Protein AF-A0A926WA46-F1 (afdb_monomer_lite)

Radius of gyration: 26.65 Å; chains: 1; bounding box: 47×45×76 Å

Secondary structure (DSSP, 8-state):
--PPPTTTTHHHHHHHTTSS---GGGS-TTSGGGGG--------------SSTT--TTSTTHHHHHHHHHHH------TTS---TTSPPPHHHHHHHHHHHHHHHHHHHHHHHHHHHHHHHHHHHHHHHHHHHHHHHHHHHT-

Foldseek 3Di:
DDDDDPPVVVVPVVVVCPPDPDPPVPDDPVVVPPVPPDDDPPPPPVPVPQQAPPDDPPDPCRVVVVCCCPVQVLADD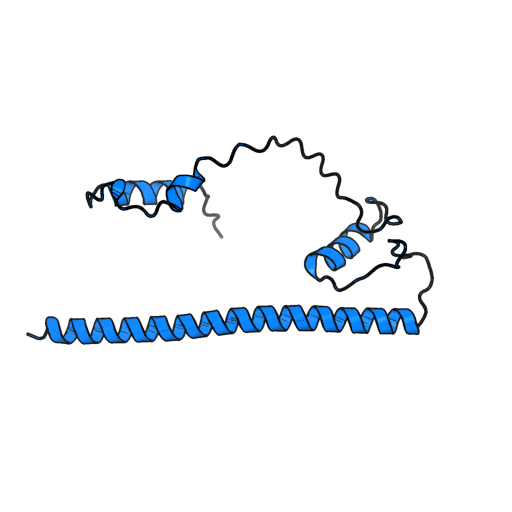DPNRHNPPVDDDDPVRVVVSNVSNVVSNVVVVVVVVVVVVVVVVVVVVVVVVVVVVVVVVCVVVVD

Sequence (143 aa):
MTRFNRHTVFSQVVTVLGIAGLSLAAMPQSWVRASELSEVQLSQTNLETPVFSDLSPDAWAYQAIQSLVQNYGCLAGYPDGTFRGDQPVTRYEFAAGMNACLDAVSGFVQERQAANQAEVDLLIESMQQFQTELNELDSRVGR

Structure (mmCIF, N/CA/C/O backbone):
data_AF-A0A926WA46-F1
#
_entry.id   AF-A0A926WA46-F1
#
loop_
_atom_site.group_PDB
_atom_site.id
_atom_site.type_symbol
_atom_site.label_atom_id
_atom_site.label_alt_id
_atom_site.label_comp_id
_atom_site.label_asym_id
_atom_site.label_entity_id
_atom_site.label_seq_id
_atom_site.pdbx_PDB_ins_code
_atom_site.Cartn_x
_atom_site.Cartn_y
_atom_site.Cartn_z
_atom_site.occupancy
_atom_site.B_iso_or_equiv
_atom_site.auth_seq_id
_atom_site.auth_comp_id
_atom_site.auth_asym_id
_atom_site.auth_atom_id
_atom_site.pdbx_PDB_model_num
ATOM 1 N N . MET A 1 1 ? -15.083 31.039 10.294 1.00 41.62 1 MET A N 1
ATOM 2 C CA . MET A 1 1 ? -13.798 30.646 9.679 1.00 41.62 1 MET A CA 1
ATOM 3 C C . MET A 1 1 ? -12.721 31.561 10.244 1.00 41.62 1 MET A C 1
ATOM 5 O O . MET A 1 1 ? -12.566 32.675 9.768 1.00 41.62 1 MET A O 1
ATOM 9 N N . THR A 1 2 ? -12.055 31.145 11.320 1.00 40.03 2 THR A N 1
ATOM 10 C CA . THR A 1 2 ? -10.972 31.906 11.962 1.00 40.03 2 THR A CA 1
ATOM 11 C C . THR A 1 2 ? -9.919 30.920 12.466 1.00 40.03 2 THR A C 1
ATOM 13 O O . THR A 1 2 ? -10.201 30.060 13.295 1.00 40.03 2 THR A O 1
ATOM 16 N N . ARG A 1 3 ? -8.712 31.015 11.891 1.00 45.56 3 ARG A N 1
ATOM 17 C CA . ARG A 1 3 ? -7.495 30.296 12.292 1.00 45.56 3 ARG A CA 1
ATOM 18 C C . ARG A 1 3 ? -7.145 30.659 13.739 1.00 45.56 3 ARG A C 1
ATOM 20 O O . ARG A 1 3 ? -6.933 31.836 14.015 1.00 45.56 3 ARG A O 1
ATOM 27 N N . PHE A 1 4 ? -7.012 29.670 14.621 1.00 46.97 4 PHE A N 1
ATOM 28 C CA . PHE A 1 4 ? -6.385 29.858 15.931 1.00 46.97 4 PHE A CA 1
ATOM 29 C C . PHE A 1 4 ? -4.905 29.468 15.854 1.00 46.97 4 PHE A C 1
ATOM 31 O O . PHE A 1 4 ? -4.545 28.390 15.390 1.00 46.97 4 PHE A O 1
ATOM 38 N N . ASN A 1 5 ? -4.048 30.412 16.231 1.00 43.38 5 ASN A N 1
ATOM 39 C CA . ASN A 1 5 ? -2.602 30.388 16.045 1.00 43.38 5 ASN A CA 1
ATOM 40 C C . ASN A 1 5 ? -1.912 29.622 17.199 1.00 43.38 5 ASN A C 1
ATOM 42 O O . ASN A 1 5 ? -2.293 29.784 18.356 1.00 43.38 5 ASN A O 1
ATOM 46 N N . ARG A 1 6 ? -0.883 28.808 16.906 1.00 49.62 6 ARG A N 1
ATOM 47 C CA . ARG A 1 6 ? -0.217 27.863 17.845 1.00 49.62 6 ARG A CA 1
ATOM 48 C C . ARG A 1 6 ? 0.470 28.509 19.059 1.00 49.62 6 ARG A C 1
ATOM 50 O O . ARG A 1 6 ? 0.819 27.805 20.001 1.00 49.62 6 ARG A O 1
ATOM 57 N N . HIS A 1 7 ? 0.642 29.827 19.071 1.00 45.62 7 HIS A N 1
ATOM 58 C CA . HIS A 1 7 ? 1.323 30.539 20.156 1.00 45.62 7 HIS A CA 1
ATOM 59 C C . HIS A 1 7 ? 0.442 30.783 21.389 1.00 45.62 7 HIS A C 1
ATOM 61 O O . HIS A 1 7 ? 0.967 30.986 22.480 1.00 45.62 7 HIS A O 1
ATOM 67 N N . THR A 1 8 ? -0.886 30.727 21.260 1.00 47.00 8 THR A N 1
ATOM 68 C CA . THR A 1 8 ? -1.789 31.099 22.362 1.00 47.00 8 THR A CA 1
ATOM 69 C C . THR A 1 8 ? -1.990 29.980 23.390 1.00 47.00 8 THR A C 1
ATOM 71 O O . THR A 1 8 ? -2.361 30.256 24.527 1.00 47.00 8 THR A O 1
ATOM 74 N N . VAL A 1 9 ? -1.697 28.725 23.030 1.00 50.47 9 VAL A N 1
ATOM 75 C CA . VAL A 1 9 ? -1.876 27.560 23.921 1.00 50.47 9 VAL A CA 1
ATOM 76 C C . VAL A 1 9 ? -0.721 27.432 24.928 1.00 50.47 9 VAL A C 1
ATOM 78 O O . VAL A 1 9 ? -0.936 27.033 26.068 1.00 50.47 9 VAL A O 1
ATOM 81 N N . PHE A 1 10 ? 0.491 27.866 24.562 1.00 49.06 10 PHE A N 1
ATOM 82 C CA . PHE A 1 10 ? 1.666 27.818 25.444 1.00 49.06 10 PHE A CA 1
ATOM 83 C C . PHE A 1 10 ? 1.608 28.815 26.613 1.00 49.06 10 PHE A C 1
ATOM 85 O O . PHE A 1 10 ? 2.240 28.585 27.641 1.00 49.06 10 PHE A O 1
ATOM 92 N N . SER A 1 11 ? 0.826 29.895 26.501 1.00 41.12 11 SER A N 1
ATOM 93 C CA . SER A 1 11 ? 0.733 30.894 27.572 1.00 41.12 11 SER A CA 1
ATOM 94 C C . SER A 1 11 ? -0.181 30.476 28.725 1.00 41.12 11 SER A C 1
ATOM 96 O O . SER A 1 11 ? 0.012 30.979 29.826 1.00 41.12 11 SER A O 1
ATOM 98 N N . GLN A 1 12 ? -1.159 29.586 28.515 1.00 43.91 12 GLN A N 1
ATOM 99 C CA . GLN A 1 12 ? -2.112 29.226 29.577 1.00 43.91 12 GLN A CA 1
ATOM 100 C C . GLN A 1 12 ? -1.641 28.074 30.471 1.00 43.91 12 GLN A C 1
ATOM 102 O O . GLN A 1 12 ? -2.070 27.983 31.618 1.00 43.91 12 GLN A O 1
ATOM 107 N N . VAL A 1 13 ? -0.710 27.237 30.006 1.00 45.06 13 VAL A N 1
ATOM 108 C CA . VAL A 1 13 ? -0.192 26.119 30.815 1.00 45.06 13 VAL A CA 1
ATOM 109 C C . VAL A 1 13 ? 0.761 26.608 31.914 1.00 45.06 13 VAL A C 1
ATOM 111 O O . VAL A 1 13 ? 0.780 26.052 33.008 1.00 45.06 13 VAL A O 1
ATOM 114 N N . VAL A 1 14 ? 1.494 27.703 31.684 1.00 47.94 14 VAL A N 1
ATOM 115 C CA . VAL A 1 14 ? 2.438 28.251 32.678 1.00 47.94 14 VAL A CA 1
ATOM 116 C C . VAL A 1 14 ? 1.732 29.053 33.780 1.00 47.94 14 VAL A C 1
ATOM 118 O O . VAL A 1 14 ? 2.227 29.113 34.901 1.00 47.94 14 VAL A O 1
ATOM 121 N N . THR A 1 15 ? 0.551 29.628 33.530 1.00 45.94 15 THR A N 1
ATOM 122 C CA . THR A 1 15 ? -0.140 30.444 34.550 1.00 45.94 15 THR A CA 1
ATOM 123 C C . THR A 1 15 ? -0.947 29.615 35.556 1.00 45.94 15 THR A C 1
ATOM 125 O O . THR A 1 15 ? -1.148 30.062 36.683 1.00 45.94 15 THR A O 1
ATOM 128 N N . VAL A 1 16 ? -1.365 28.390 35.211 1.00 43.72 16 VAL A N 1
ATOM 129 C CA . VAL A 1 16 ? -2.101 27.505 36.142 1.00 43.72 16 VAL A CA 1
ATOM 130 C C . VAL A 1 16 ? -1.180 26.893 37.215 1.00 43.72 16 VAL A C 1
ATOM 132 O O . VAL A 1 16 ? -1.631 26.554 38.306 1.00 43.72 16 VAL A O 1
ATOM 135 N N . LEU A 1 17 ? 0.133 26.852 36.972 1.00 45.91 17 LEU A N 1
ATOM 136 C CA . LEU A 1 17 ? 1.149 26.340 37.906 1.00 45.91 17 LEU A CA 1
ATOM 137 C C . LEU A 1 17 ? 1.605 27.349 38.981 1.00 45.91 17 LEU A C 1
ATOM 139 O O . LEU A 1 17 ? 2.537 27.068 39.727 1.00 45.91 17 LEU A O 1
ATOM 143 N N . GLY A 1 18 ? 0.958 28.515 39.088 1.00 41.44 18 GLY A N 1
ATOM 144 C CA . GLY A 1 18 ? 1.260 29.513 40.123 1.00 41.44 18 GLY A CA 1
ATOM 145 C C . GLY A 1 18 ? 0.465 29.378 41.430 1.00 41.44 18 GLY A C 1
ATOM 146 O O . GLY A 1 18 ? 0.842 30.008 42.413 1.00 41.44 18 GLY A O 1
ATOM 147 N N . ILE A 1 19 ? -0.628 28.600 41.472 1.00 49.19 19 ILE A N 1
ATOM 148 C CA . ILE A 1 19 ? -1.566 28.604 42.624 1.00 49.19 19 ILE A CA 1
ATOM 149 C C . ILE A 1 19 ? -1.529 27.305 43.446 1.00 49.19 19 ILE A C 1
ATOM 151 O O . ILE A 1 19 ? -1.907 27.304 44.614 1.00 49.19 19 ILE A O 1
ATOM 155 N N . ALA A 1 20 ? -0.992 26.211 42.912 1.00 46.47 20 ALA A N 1
ATOM 156 C CA . ALA A 1 20 ? -0.740 25.004 43.692 1.00 46.47 20 ALA A CA 1
ATOM 157 C C . A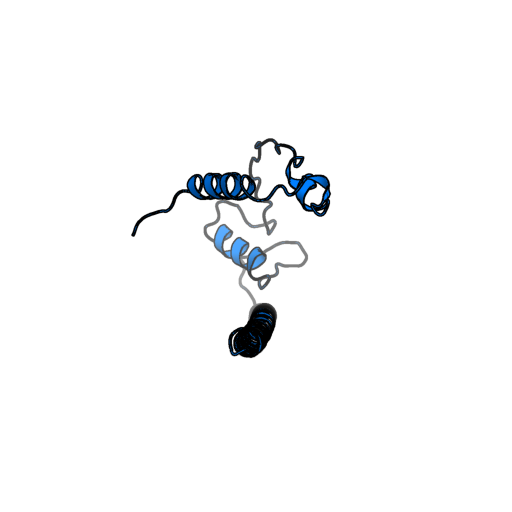LA A 1 20 ? 0.768 24.775 43.735 1.00 46.47 20 ALA A C 1
ATOM 159 O O . ALA A 1 20 ? 1.361 24.465 42.707 1.00 46.47 20 ALA A O 1
ATOM 160 N N . GLY A 1 21 ? 1.383 24.956 44.908 1.00 50.97 21 GLY A N 1
ATOM 161 C CA . GLY A 1 21 ? 2.807 24.727 45.179 1.00 50.97 21 GLY A CA 1
ATOM 162 C C . GLY A 1 21 ? 3.237 23.265 45.014 1.00 50.97 21 GLY A C 1
ATOM 163 O O . GLY A 1 21 ? 3.705 22.635 45.956 1.00 50.97 21 GLY A O 1
ATOM 164 N N . LEU A 1 22 ? 3.069 22.716 43.816 1.00 48.25 22 LEU A N 1
ATOM 165 C CA . LEU A 1 22 ? 3.582 21.427 43.395 1.00 48.25 22 LEU A CA 1
ATOM 166 C C . LEU A 1 22 ? 5.059 21.622 43.049 1.00 48.25 22 LEU A C 1
ATOM 168 O O . LEU A 1 22 ? 5.408 22.137 41.988 1.00 48.25 22 LEU A O 1
ATOM 172 N N . SER A 1 23 ? 5.942 21.245 43.975 1.00 53.28 23 SER A N 1
ATOM 173 C CA . SER A 1 23 ? 7.373 21.149 43.691 1.00 53.28 23 SER A CA 1
ATOM 174 C C . SER A 1 23 ? 7.615 20.259 42.468 1.00 53.28 23 SER A C 1
ATOM 176 O O . SER A 1 23 ? 7.068 19.159 42.378 1.00 53.28 23 SER A O 1
ATOM 178 N N . LEU A 1 24 ? 8.529 20.686 41.588 1.00 51.44 24 LEU A N 1
ATOM 179 C CA . LEU A 1 24 ? 9.030 19.927 40.428 1.00 51.44 24 LEU A CA 1
ATOM 180 C C . LEU A 1 24 ? 9.508 18.492 40.761 1.00 51.44 24 LEU A C 1
ATOM 182 O O . LEU A 1 24 ? 9.707 17.685 39.859 1.00 51.44 24 LEU A O 1
ATOM 186 N N . ALA A 1 25 ? 9.688 18.155 42.041 1.00 53.25 25 ALA A N 1
ATOM 187 C CA . ALA A 1 25 ? 10.150 16.851 42.508 1.00 53.25 25 ALA A CA 1
ATOM 188 C C . ALA A 1 25 ? 9.129 15.703 42.345 1.00 53.25 25 ALA A C 1
ATOM 190 O O . ALA A 1 25 ? 9.530 14.545 42.416 1.00 53.25 25 ALA A O 1
ATOM 191 N N . ALA A 1 26 ? 7.840 15.991 42.121 1.00 55.84 26 ALA A N 1
ATOM 192 C CA . ALA A 1 26 ? 6.797 14.964 41.967 1.00 55.84 26 ALA A CA 1
ATOM 193 C C . ALA A 1 26 ? 6.417 14.668 40.503 1.00 55.84 26 ALA A C 1
ATOM 195 O O . ALA A 1 26 ? 5.481 13.911 40.246 1.00 55.84 26 ALA A O 1
ATOM 196 N N . MET A 1 27 ? 7.115 15.259 39.529 1.00 60.00 27 MET A N 1
ATOM 197 C CA . MET A 1 27 ? 6.817 15.018 38.119 1.00 60.00 27 MET A CA 1
ATOM 198 C C . MET A 1 27 ? 7.414 13.677 37.658 1.00 60.00 27 MET A C 1
ATOM 200 O O . MET A 1 27 ? 8.591 13.403 37.923 1.00 60.00 27 MET A O 1
ATOM 204 N N . PRO A 1 28 ? 6.646 12.838 36.935 1.00 62.12 28 PRO A N 1
ATOM 205 C CA . PRO A 1 28 ? 7.180 11.624 36.339 1.00 62.12 28 PRO A CA 1
ATOM 206 C C . PRO A 1 28 ? 8.310 11.982 35.365 1.00 62.12 28 PRO A C 1
ATOM 208 O O . PRO A 1 28 ? 8.159 12.807 34.462 1.00 62.12 28 PRO A O 1
ATOM 211 N N . GLN A 1 29 ? 9.466 11.342 35.548 1.00 50.88 29 GLN A N 1
ATOM 212 C CA . GLN A 1 29 ? 10.721 11.643 34.845 1.00 50.88 29 GLN A CA 1
ATOM 213 C C . GLN A 1 29 ? 10.654 11.448 33.313 1.00 50.88 29 GLN A C 1
ATOM 215 O O . GLN A 1 29 ? 11.618 11.741 32.608 1.00 50.88 29 GLN A O 1
ATOM 220 N N . SER A 1 30 ? 9.546 10.945 32.764 1.00 56.59 30 SER A N 1
ATOM 221 C CA . SER A 1 30 ? 9.314 10.880 31.317 1.00 56.59 30 SER A CA 1
ATOM 222 C C . SER A 1 30 ? 9.055 12.256 30.685 1.00 56.59 30 SER A C 1
ATOM 224 O O . SER A 1 30 ? 9.303 12.415 29.497 1.00 56.59 30 SER A O 1
ATOM 226 N N . TRP A 1 31 ? 8.633 13.264 31.458 1.00 54.69 31 TRP A N 1
ATOM 227 C CA . TRP A 1 31 ? 8.239 14.584 30.934 1.00 54.69 31 TRP A CA 1
ATOM 228 C C . TRP A 1 31 ? 9.396 15.595 30.921 1.00 54.69 31 TRP A C 1
ATOM 230 O O . TRP A 1 31 ? 9.364 16.569 30.177 1.00 54.69 31 TRP A O 1
ATOM 240 N N . VAL A 1 32 ? 10.457 15.334 31.694 1.00 54.31 32 VAL A N 1
ATOM 241 C CA . VAL A 1 32 ? 11.687 16.151 31.729 1.00 54.31 32 VAL A CA 1
ATOM 242 C C . VAL A 1 32 ? 12.581 15.892 30.505 1.00 54.31 32 VAL A C 1
ATOM 244 O O . VAL A 1 32 ? 13.374 16.740 30.121 1.00 54.31 32 VAL A O 1
ATOM 247 N N . ARG A 1 33 ? 12.430 14.746 29.830 1.00 49.03 33 ARG A N 1
ATOM 248 C CA . ARG A 1 33 ? 13.300 14.331 28.710 1.00 49.03 33 ARG A CA 1
ATOM 249 C C . ARG A 1 33 ? 12.964 14.958 27.358 1.00 49.03 33 ARG A C 1
ATOM 251 O O . ARG A 1 33 ? 13.688 14.736 26.396 1.00 49.03 33 ARG A O 1
ATOM 258 N N . ALA A 1 34 ? 11.895 15.746 27.269 1.00 49.06 34 ALA A N 1
ATOM 259 C CA . ALA A 1 34 ? 11.490 16.366 26.010 1.00 49.06 34 ALA A CA 1
ATOM 260 C C . ALA A 1 34 ? 12.344 17.590 25.622 1.00 49.06 34 ALA A C 1
ATOM 262 O O . ALA A 1 34 ? 12.311 18.000 24.466 1.00 49.06 34 ALA A O 1
ATOM 263 N N . SER A 1 35 ? 13.111 18.177 26.550 1.00 53.38 35 SER A N 1
ATOM 264 C CA . SER A 1 35 ? 13.895 19.394 26.281 1.00 53.38 35 SER A CA 1
ATOM 265 C C . SER A 1 35 ? 15.280 19.149 25.668 1.00 53.38 35 SER A C 1
ATOM 267 O O . SER A 1 35 ? 15.983 20.114 25.396 1.00 53.38 35 SER A O 1
ATOM 269 N N . GLU A 1 36 ? 15.680 17.893 25.450 1.00 49.91 36 GLU A N 1
ATOM 270 C CA . GLU A 1 36 ? 17.014 17.524 24.936 1.00 49.91 36 GLU A CA 1
ATOM 271 C C . GLU A 1 36 ? 16.996 16.855 23.553 1.00 49.91 36 GLU A C 1
ATOM 273 O O . GLU A 1 36 ? 18.004 16.307 23.109 1.00 49.91 36 GLU A O 1
ATOM 278 N N . LEU A 1 37 ? 15.883 16.925 22.818 1.00 41.31 37 LEU A N 1
ATOM 279 C CA . LEU A 1 37 ? 15.895 16.528 21.411 1.00 41.31 37 LEU A CA 1
ATOM 280 C C . LEU A 1 37 ? 16.525 17.648 20.576 1.00 41.31 37 LEU A C 1
ATOM 282 O O . LEU A 1 37 ? 15.860 18.576 20.124 1.00 41.31 37 LEU A O 1
ATOM 286 N N . SER A 1 38 ? 17.847 17.533 20.454 1.00 56.56 38 SER A N 1
ATOM 287 C CA . SER A 1 38 ? 18.759 18.221 19.543 1.00 56.56 38 SER A CA 1
ATOM 288 C C . SER A 1 38 ? 18.101 18.730 18.258 1.00 56.56 38 SER A C 1
ATOM 290 O O . SER A 1 38 ? 17.438 17.969 17.549 1.00 56.56 38 SER A O 1
ATOM 292 N N . GLU A 1 39 ? 18.374 19.991 17.923 1.00 54.75 39 GLU A N 1
ATOM 293 C CA . GLU A 1 39 ? 18.126 20.584 16.610 1.00 54.75 39 GLU A CA 1
ATOM 294 C C . GLU A 1 39 ? 18.749 19.703 15.517 1.00 54.75 39 GLU A C 1
ATOM 296 O O . GLU A 1 39 ? 19.961 19.680 15.314 1.00 54.75 39 GLU A O 1
ATOM 301 N N . VAL A 1 40 ? 17.919 18.936 14.811 1.00 49.69 40 VAL A N 1
ATOM 302 C CA . VAL A 1 40 ? 18.339 18.249 13.591 1.00 49.69 40 VAL A CA 1
ATOM 303 C C . VAL A 1 40 ? 18.546 19.320 12.521 1.00 49.69 40 VAL A C 1
ATOM 305 O O . VAL A 1 40 ? 17.590 19.962 12.085 1.00 49.69 40 VAL A O 1
ATOM 308 N N . GLN A 1 41 ? 19.803 19.516 12.113 1.00 47.81 41 GLN A N 1
ATOM 309 C CA . GLN A 1 41 ? 20.214 20.351 10.984 1.00 47.81 41 GLN A CA 1
ATOM 310 C C . GLN A 1 41 ? 19.321 20.082 9.755 1.00 47.81 41 GLN A C 1
ATOM 312 O O . GLN A 1 41 ? 19.383 19.017 9.138 1.00 47.81 41 GLN A O 1
ATOM 317 N N . LEU A 1 42 ? 18.500 21.062 9.371 1.00 50.47 42 LEU A N 1
ATOM 318 C CA . LEU A 1 42 ? 17.724 21.043 8.130 1.00 50.47 42 LEU A CA 1
ATOM 319 C C . LEU A 1 42 ? 18.639 21.345 6.938 1.00 50.47 42 LEU A C 1
ATOM 321 O O . LEU A 1 42 ? 18.623 22.432 6.371 1.00 50.47 42 LEU A O 1
ATOM 325 N N . SER A 1 43 ? 19.404 20.336 6.538 1.00 53.09 43 SER A N 1
ATOM 326 C CA . SER A 1 43 ? 19.917 20.207 5.173 1.00 53.09 43 SER A CA 1
ATOM 327 C C . SER A 1 43 ? 19.322 18.947 4.555 1.00 53.09 43 SER A C 1
ATOM 329 O O . SER A 1 43 ? 20.037 18.069 4.087 1.00 53.09 43 SER A O 1
ATOM 331 N N . GLN A 1 44 ? 17.995 18.825 4.596 1.00 46.53 44 GLN A N 1
ATOM 332 C CA . GLN A 1 44 ? 17.301 17.805 3.822 1.00 46.53 44 GLN A CA 1
ATOM 333 C C . GLN A 1 44 ? 17.177 18.333 2.397 1.00 46.53 44 GLN A C 1
ATOM 335 O O . GLN A 1 44 ? 16.178 18.939 2.017 1.00 46.53 44 GLN A O 1
ATOM 340 N N . THR A 1 45 ? 18.202 18.100 1.578 1.00 42.91 45 THR A N 1
ATOM 341 C CA . THR A 1 45 ? 17.891 17.776 0.187 1.00 42.91 45 THR A CA 1
ATOM 342 C C . THR A 1 45 ? 17.069 16.503 0.303 1.00 42.91 45 THR A C 1
ATOM 344 O O . THR A 1 45 ? 17.612 15.450 0.630 1.00 42.91 45 THR A O 1
ATOM 347 N N . ASN A 1 46 ? 15.747 16.641 0.217 1.00 54.31 46 ASN A N 1
ATOM 348 C CA . ASN A 1 46 ? 14.827 15.520 0.225 1.00 54.31 46 ASN A CA 1
ATOM 349 C C . ASN A 1 46 ? 15.091 14.765 -1.080 1.00 54.31 46 ASN A C 1
ATOM 351 O O . ASN A 1 46 ? 14.514 15.037 -2.126 1.00 54.31 46 ASN A O 1
ATOM 355 N N . LEU A 1 47 ? 16.125 13.929 -1.059 1.00 51.69 47 LEU A N 1
ATOM 356 C CA . LEU A 1 47 ? 16.329 12.906 -2.056 1.00 51.69 47 LEU A CA 1
ATOM 357 C C . LEU A 1 47 ? 15.266 11.871 -1.709 1.00 51.69 47 LEU A C 1
ATOM 359 O O . LEU A 1 47 ? 15.555 10.921 -0.984 1.00 51.69 47 LEU A O 1
ATOM 363 N N . GLU A 1 48 ? 14.019 12.119 -2.129 1.00 61.56 48 GLU A N 1
ATOM 364 C CA . GLU A 1 48 ? 12.972 11.107 -2.089 1.00 61.56 48 GLU A CA 1
ATOM 365 C C . GLU A 1 48 ? 13.565 9.869 -2.763 1.00 61.56 48 GLU A C 1
ATOM 367 O O . GLU A 1 48 ? 13.804 9.861 -3.973 1.00 61.56 48 GLU A O 1
ATOM 372 N N . THR A 1 49 ? 13.889 8.843 -1.974 1.00 67.88 49 THR A N 1
ATOM 373 C CA . THR A 1 49 ? 14.442 7.618 -2.536 1.00 67.88 49 THR A CA 1
ATOM 374 C C . THR A 1 49 ? 13.375 7.030 -3.446 1.00 67.88 49 THR A C 1
ATOM 376 O O . THR A 1 49 ? 12.253 6.801 -2.972 1.00 67.88 49 THR A O 1
ATOM 379 N N . PRO A 1 50 ? 13.684 6.823 -4.736 1.00 73.19 50 PRO A N 1
ATOM 380 C CA . PRO A 1 50 ? 12.698 6.353 -5.686 1.00 73.19 50 PRO A CA 1
ATOM 381 C C . PRO A 1 50 ? 12.187 4.991 -5.224 1.00 73.19 50 PRO A C 1
ATOM 383 O O . PRO A 1 50 ? 12.964 4.103 -4.876 1.00 73.19 50 PRO A O 1
ATOM 386 N N . VAL A 1 51 ? 10.861 4.854 -5.181 1.00 85.25 51 VAL A N 1
ATOM 387 C CA . VAL A 1 51 ? 10.193 3.637 -4.695 1.00 85.25 51 VAL A CA 1
ATOM 388 C C . VAL A 1 51 ? 10.489 2.443 -5.606 1.00 85.25 51 VAL A C 1
ATOM 3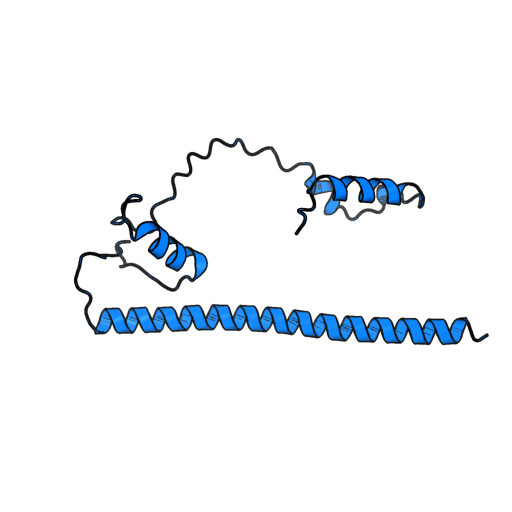90 O O . VAL A 1 51 ? 10.599 1.315 -5.136 1.00 85.25 51 VAL A O 1
ATOM 393 N N . PHE A 1 52 ? 10.656 2.711 -6.901 1.00 91.31 52 PHE A N 1
ATOM 394 C CA . PHE A 1 52 ? 11.028 1.739 -7.920 1.00 91.31 52 PHE A CA 1
ATOM 395 C C . PHE A 1 52 ? 12.174 2.293 -8.766 1.00 91.31 52 PHE A C 1
ATOM 397 O O . PHE A 1 52 ? 12.254 3.501 -8.993 1.00 91.31 52 PHE A O 1
ATOM 404 N N . SER A 1 53 ? 13.062 1.417 -9.232 1.00 90.75 53 SER A N 1
ATOM 405 C CA . SER A 1 53 ? 14.289 1.804 -9.946 1.00 90.75 53 SER A CA 1
ATOM 406 C C . SER A 1 53 ? 14.043 2.375 -11.347 1.00 90.75 53 SER A C 1
ATOM 408 O O . SER A 1 53 ? 14.885 3.099 -11.874 1.00 90.75 53 SER A O 1
ATOM 410 N N . ASP A 1 54 ? 12.888 2.077 -11.939 1.00 91.19 54 ASP A N 1
ATOM 411 C CA . ASP A 1 54 ? 12.463 2.494 -13.276 1.00 91.19 54 ASP A CA 1
ATOM 412 C C . ASP A 1 54 ? 11.511 3.702 -13.273 1.00 91.19 54 ASP A C 1
ATOM 414 O O . ASP A 1 54 ? 11.063 4.138 -14.334 1.00 91.19 54 ASP A O 1
ATOM 418 N N . LEU A 1 55 ? 11.212 4.276 -12.104 1.00 89.31 55 LEU A N 1
ATOM 419 C CA . LEU A 1 55 ? 10.375 5.468 -11.997 1.00 89.31 55 LEU A CA 1
ATOM 420 C C . LEU A 1 55 ? 11.215 6.730 -11.823 1.00 89.31 55 LEU A C 1
ATOM 422 O O . LEU A 1 55 ? 11.831 6.958 -10.782 1.00 89.31 55 LEU A O 1
ATOM 426 N N . SER A 1 56 ? 11.166 7.596 -12.834 1.00 89.12 56 SER A N 1
ATOM 427 C CA . SER A 1 56 ? 11.706 8.952 -12.727 1.00 89.12 56 SER A CA 1
ATOM 428 C C . SER A 1 56 ? 10.834 9.814 -11.798 1.00 89.12 56 SER A C 1
ATOM 430 O O . SER A 1 56 ? 9.608 9.774 -11.938 1.00 89.12 56 SER A O 1
ATOM 432 N N . PRO A 1 57 ? 11.425 10.650 -10.922 1.00 87.44 57 PRO A N 1
ATOM 433 C CA . PRO A 1 57 ? 10.692 11.643 -10.129 1.00 87.44 57 PRO A CA 1
ATOM 434 C C . PRO A 1 57 ? 9.841 12.615 -10.962 1.00 87.44 57 PRO A C 1
ATOM 436 O O . PRO A 1 57 ? 8.818 13.098 -10.484 1.00 87.44 57 PRO A O 1
ATOM 439 N N . ASP A 1 58 ? 10.228 12.864 -12.217 1.00 88.81 58 ASP A N 1
ATOM 440 C CA . ASP A 1 58 ? 9.503 13.751 -13.139 1.00 88.81 58 ASP A CA 1
ATOM 441 C C . ASP A 1 58 ? 8.323 13.057 -13.848 1.00 88.81 58 ASP A C 1
ATOM 443 O O . ASP A 1 58 ? 7.583 13.686 -14.610 1.00 88.81 58 ASP A O 1
ATOM 447 N N . ALA A 1 59 ? 8.134 11.748 -13.643 1.00 89.38 59 ALA A N 1
ATOM 448 C CA . ALA A 1 59 ? 7.035 11.018 -14.259 1.00 89.38 59 ALA A CA 1
ATOM 449 C C . ALA A 1 59 ? 5.690 11.462 -13.667 1.00 89.38 59 ALA A C 1
ATOM 451 O O . ALA A 1 59 ? 5.511 11.531 -12.453 1.00 89.38 59 ALA A O 1
ATOM 452 N N . TRP A 1 60 ? 4.691 11.671 -14.526 1.00 91.06 60 TRP A N 1
ATOM 453 C CA . TRP A 1 60 ? 3.345 12.085 -14.109 1.00 91.06 60 TRP A CA 1
ATOM 454 C C . TRP A 1 60 ? 2.708 11.134 -13.074 1.00 91.06 60 TRP A C 1
ATOM 456 O O . TRP A 1 60 ? 1.930 11.569 -12.228 1.00 91.06 60 TRP A O 1
ATOM 466 N N . ALA A 1 61 ? 3.044 9.840 -13.128 1.00 90.25 61 ALA A N 1
ATOM 467 C CA . ALA A 1 61 ? 2.519 8.811 -12.232 1.00 90.25 61 ALA A CA 1
ATOM 468 C C . ALA A 1 61 ? 3.308 8.677 -10.920 1.00 90.25 61 ALA A C 1
ATOM 470 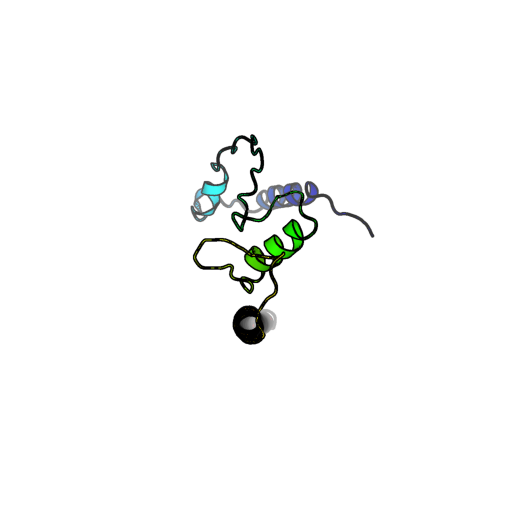O O . ALA A 1 61 ? 2.855 7.975 -10.016 1.00 90.25 61 ALA A O 1
ATOM 471 N N . TYR A 1 62 ? 4.467 9.335 -10.795 1.00 90.69 62 TYR A N 1
ATOM 472 C CA . TYR A 1 62 ? 5.397 9.144 -9.680 1.00 90.69 62 TYR A CA 1
ATOM 473 C C . TYR A 1 62 ? 4.716 9.347 -8.323 1.00 90.69 62 TYR A C 1
ATOM 475 O O . TYR A 1 62 ? 4.724 8.453 -7.480 1.00 90.69 62 TYR A O 1
ATOM 483 N N . GLN A 1 63 ? 4.038 10.486 -8.146 1.00 89.62 63 GLN A N 1
ATOM 484 C CA . GLN A 1 63 ? 3.356 10.820 -6.891 1.00 89.62 63 GLN A CA 1
ATOM 485 C C . GLN A 1 63 ? 2.214 9.850 -6.564 1.00 89.62 63 GLN A C 1
ATOM 487 O O . GLN A 1 63 ? 2.020 9.481 -5.406 1.00 89.62 63 GLN A O 1
ATOM 492 N N . ALA A 1 64 ? 1.463 9.414 -7.579 1.00 89.94 64 ALA A N 1
ATOM 493 C CA . ALA A 1 64 ? 0.358 8.481 -7.390 1.00 89.94 64 ALA A CA 1
ATOM 494 C C . ALA A 1 64 ? 0.870 7.110 -6.932 1.00 89.94 64 ALA A C 1
ATOM 496 O O . ALA A 1 64 ? 0.370 6.559 -5.953 1.00 89.94 64 ALA A O 1
ATOM 497 N N . ILE A 1 65 ? 1.903 6.591 -7.598 1.00 90.50 65 ILE A N 1
ATOM 498 C CA . ILE A 1 65 ? 2.509 5.302 -7.259 1.00 90.50 65 ILE A CA 1
ATOM 499 C C . ILE A 1 65 ? 3.166 5.369 -5.879 1.00 90.50 65 ILE A C 1
ATOM 501 O O . ILE A 1 65 ? 2.943 4.488 -5.053 1.00 90.50 65 ILE A O 1
ATOM 505 N N . GLN A 1 66 ? 3.909 6.439 -5.591 1.00 90.25 66 GLN A N 1
ATOM 506 C CA . GLN A 1 66 ? 4.537 6.638 -4.289 1.00 90.25 66 GLN A CA 1
ATOM 507 C C . GLN A 1 66 ? 3.503 6.641 -3.156 1.00 90.25 66 GLN A C 1
ATOM 509 O O . GLN A 1 66 ? 3.686 5.942 -2.161 1.00 90.25 66 GLN A O 1
ATOM 514 N N . SER A 1 67 ? 2.392 7.365 -3.326 1.00 89.00 67 SER A N 1
ATOM 515 C CA . SER A 1 67 ? 1.306 7.398 -2.343 1.00 89.00 67 SER A CA 1
ATOM 516 C C . SER A 1 67 ? 0.676 6.018 -2.131 1.00 89.00 67 SER A C 1
ATOM 518 O O . SER A 1 67 ? 0.434 5.625 -0.992 1.00 89.00 67 SER A O 1
ATOM 520 N N . LEU A 1 68 ? 0.455 5.248 -3.202 1.00 88.31 68 LEU A N 1
ATOM 521 C CA . LEU A 1 68 ? -0.108 3.896 -3.108 1.00 88.31 68 LEU A CA 1
ATOM 522 C C . LEU A 1 68 ? 0.800 2.933 -2.342 1.00 88.31 68 LEU A C 1
ATOM 524 O O . LEU A 1 68 ? 0.318 2.166 -1.511 1.00 88.31 68 LEU A O 1
ATOM 528 N N . VAL A 1 69 ? 2.109 2.991 -2.583 1.00 89.38 69 VAL A N 1
ATOM 529 C CA . VAL A 1 69 ? 3.064 2.118 -1.894 1.00 89.38 69 VAL A CA 1
ATOM 530 C C . VAL A 1 69 ? 3.231 2.532 -0.434 1.00 89.38 69 VAL A C 1
ATOM 532 O O . VAL A 1 69 ? 3.151 1.686 0.450 1.00 89.38 69 VAL A O 1
ATOM 535 N N . GLN A 1 70 ? 3.428 3.824 -0.161 1.00 87.44 70 GLN A N 1
ATOM 536 C CA . GLN A 1 70 ? 3.751 4.291 1.189 1.00 87.44 70 GLN A CA 1
ATOM 537 C C . GLN A 1 70 ? 2.540 4.328 2.126 1.00 87.44 70 GLN A C 1
ATOM 539 O O . GLN A 1 70 ? 2.668 3.960 3.289 1.00 87.44 70 GLN A O 1
ATOM 544 N N . ASN A 1 71 ? 1.373 4.761 1.641 1.00 86.06 71 ASN A N 1
ATOM 545 C CA . ASN A 1 71 ? 0.204 4.966 2.503 1.00 86.06 71 ASN A CA 1
ATOM 546 C C . ASN A 1 71 ? -0.700 3.738 2.586 1.00 86.06 71 ASN A C 1
ATOM 548 O O . ASN A 1 71 ? -1.383 3.553 3.589 1.00 86.06 71 ASN A O 1
ATOM 552 N N . TYR A 1 72 ? -0.737 2.933 1.524 1.00 82.69 72 TYR A N 1
ATOM 553 C CA . TYR A 1 72 ? -1.675 1.820 1.409 1.00 82.69 72 TYR A CA 1
ATOM 554 C C . TYR A 1 72 ? -0.989 0.468 1.243 1.00 82.69 72 TYR A C 1
ATOM 556 O O . TYR A 1 72 ? -1.684 -0.538 1.271 1.00 82.69 72 TYR A O 1
ATOM 564 N N . GLY A 1 73 ? 0.330 0.401 1.019 1.00 85.62 73 GLY A N 1
ATOM 565 C CA . GLY A 1 73 ? 1.065 -0.865 0.872 1.00 85.62 73 GLY A CA 1
ATOM 566 C C . GLY A 1 73 ? 0.491 -1.824 -0.180 1.00 85.62 73 GLY A C 1
ATOM 567 O O . GLY A 1 73 ? 0.791 -3.012 -0.167 1.00 85.62 73 GLY A O 1
ATOM 568 N N . CYS A 1 74 ? -0.375 -1.331 -1.065 1.00 86.44 74 CYS A N 1
ATOM 569 C CA . CYS A 1 74 ? -1.286 -2.157 -1.853 1.00 86.44 74 CYS A CA 1
ATOM 570 C C . CYS A 1 74 ? -0.758 -2.415 -3.269 1.00 86.44 74 CYS A C 1
ATOM 572 O O . CYS A 1 74 ? -1.403 -3.072 -4.082 1.00 86.44 74 CYS A O 1
ATOM 574 N N . LEU A 1 75 ? 0.411 -1.859 -3.575 1.00 88.62 75 LEU A N 1
ATOM 575 C CA . LEU A 1 75 ? 1.086 -1.966 -4.851 1.00 88.62 75 LEU A CA 1
ATOM 576 C C . LEU A 1 75 ? 2.498 -2.480 -4.577 1.00 88.62 75 LEU A C 1
ATOM 578 O O . LEU A 1 75 ? 3.276 -1.843 -3.872 1.00 88.62 75 LEU A O 1
ATOM 582 N N . ALA A 1 76 ? 2.813 -3.644 -5.136 1.00 84.19 76 ALA A N 1
ATOM 583 C CA . ALA A 1 76 ? 4.139 -4.236 -5.090 1.00 84.19 76 ALA A CA 1
ATOM 584 C C . ALA A 1 76 ? 4.716 -4.256 -6.506 1.00 84.19 76 ALA A C 1
ATOM 586 O O . ALA A 1 76 ? 4.022 -4.609 -7.461 1.00 84.19 76 ALA A O 1
ATOM 587 N N . GLY A 1 77 ? 5.974 -3.845 -6.636 1.00 88.00 77 GLY A N 1
ATOM 588 C CA . GLY A 1 77 ? 6.711 -3.980 -7.886 1.00 88.00 77 GLY A CA 1
ATOM 589 C C . GLY A 1 77 ? 7.161 -5.417 -8.126 1.00 88.00 77 GLY A C 1
ATOM 590 O O . GLY A 1 77 ? 6.850 -6.343 -7.374 1.00 88.00 77 GLY A O 1
ATOM 591 N N . TYR A 1 78 ? 7.942 -5.594 -9.177 1.00 90.88 78 TYR A N 1
ATOM 592 C CA . TYR A 1 78 ? 8.575 -6.861 -9.501 1.00 90.88 78 TYR A CA 1
ATOM 593 C C . TYR A 1 78 ? 9.760 -7.144 -8.556 1.00 90.88 78 TYR A C 1
ATOM 595 O O . TYR A 1 78 ? 10.295 -6.224 -7.932 1.00 90.88 78 TYR A O 1
ATOM 603 N N . PRO A 1 79 ? 10.221 -8.407 -8.449 1.00 90.00 79 PRO A N 1
ATOM 604 C CA . PRO A 1 79 ? 11.330 -8.782 -7.562 1.00 90.00 79 PRO A CA 1
ATOM 605 C C . PRO A 1 79 ? 12.663 -8.077 -7.858 1.00 90.00 79 PRO A C 1
ATOM 607 O O . PRO A 1 79 ? 13.556 -8.071 -7.017 1.00 90.00 79 PRO A O 1
ATOM 610 N N . ASP A 1 80 ? 12.806 -7.504 -9.052 1.00 91.75 80 ASP A N 1
ATOM 611 C CA . ASP A 1 80 ? 13.947 -6.686 -9.475 1.00 91.75 80 ASP A CA 1
ATOM 612 C C . ASP A 1 80 ? 13.836 -5.211 -9.035 1.00 91.75 80 ASP A C 1
ATOM 614 O O . ASP A 1 80 ? 14.711 -4.405 -9.346 1.00 91.75 80 ASP A O 1
ATOM 618 N N . GLY A 1 81 ? 12.775 -4.850 -8.307 1.00 89.75 81 GLY A N 1
ATOM 619 C CA . GLY A 1 81 ? 12.531 -3.494 -7.822 1.00 89.75 81 GLY A CA 1
ATOM 620 C C . GLY A 1 81 ? 11.986 -2.540 -8.886 1.00 89.75 81 GLY A C 1
ATOM 621 O O . GLY A 1 81 ? 12.134 -1.328 -8.730 1.00 89.75 81 GLY A O 1
ATOM 622 N N . THR A 1 82 ? 11.393 -3.060 -9.965 1.00 92.50 82 THR A N 1
ATOM 623 C CA . THR A 1 82 ? 10.777 -2.258 -11.040 1.00 92.50 82 THR A CA 1
ATOM 624 C C . THR A 1 82 ? 9.247 -2.220 -10.936 1.00 92.50 82 THR A C 1
ATOM 626 O O . THR A 1 82 ? 8.636 -3.126 -10.369 1.00 92.50 82 THR A O 1
ATOM 629 N N . PHE A 1 83 ? 8.608 -1.190 -11.495 1.00 91.31 83 PHE A N 1
ATOM 630 C CA . PHE A 1 83 ? 7.150 -1.077 -11.635 1.00 91.31 83 PHE A CA 1
ATOM 631 C C . PHE A 1 83 ? 6.651 -1.531 -13.018 1.00 91.31 83 PHE A C 1
ATOM 633 O O . PHE A 1 83 ? 5.573 -2.110 -13.131 1.00 91.31 83 PHE A O 1
ATOM 640 N N . ARG A 1 84 ? 7.450 -1.307 -14.068 1.00 92.31 84 ARG A N 1
ATOM 641 C CA . ARG A 1 84 ? 7.185 -1.634 -15.481 1.00 92.31 84 ARG A CA 1
ATOM 642 C C . ARG A 1 84 ? 5.909 -0.998 -16.041 1.00 92.31 84 ARG A C 1
ATOM 644 O O . ARG A 1 84 ? 5.177 -1.631 -16.796 1.00 92.31 84 ARG A O 1
ATOM 651 N N . GLY A 1 85 ? 5.666 0.271 -15.706 1.00 89.12 85 GLY A N 1
ATOM 652 C CA . GLY A 1 85 ? 4.436 0.992 -16.068 1.00 89.12 85 GLY A CA 1
ATOM 653 C C . GLY A 1 85 ? 4.165 1.131 -17.574 1.00 89.12 85 GLY A C 1
ATOM 654 O O . GLY A 1 85 ? 3.007 1.209 -17.973 1.00 89.12 85 GLY A O 1
ATOM 655 N N . ASP A 1 86 ? 5.209 1.118 -18.409 1.00 90.50 86 ASP A N 1
ATOM 656 C CA . ASP A 1 86 ? 5.084 1.198 -19.873 1.00 90.50 86 ASP A CA 1
ATOM 657 C C . ASP A 1 86 ? 4.879 -0.172 -20.547 1.00 90.50 86 ASP A C 1
ATOM 659 O O . ASP A 1 86 ? 4.664 -0.248 -21.760 1.00 90.50 86 ASP A O 1
ATOM 663 N N . GLN A 1 87 ? 4.963 -1.273 -19.792 1.00 92.38 87 GLN A N 1
ATOM 664 C CA . GLN A 1 87 ? 4.775 -2.618 -20.328 1.00 92.38 87 GLN A CA 1
ATOM 665 C C . GLN A 1 87 ? 3.322 -3.081 -20.176 1.00 92.38 87 GLN A C 1
ATOM 667 O O . GLN A 1 87 ? 2.669 -2.790 -19.172 1.00 92.38 87 GLN A O 1
ATOM 672 N N . PRO A 1 88 ? 2.791 -3.839 -21.152 1.00 93.69 88 PRO A N 1
ATOM 673 C CA . PRO A 1 88 ? 1.476 -4.438 -21.005 1.00 93.69 88 PRO A CA 1
ATOM 674 C C . PRO A 1 88 ? 1.492 -5.459 -19.864 1.00 93.69 88 PRO A C 1
ATOM 676 O O . PRO A 1 88 ? 2.342 -6.346 -19.823 1.00 93.69 88 PRO A O 1
ATOM 679 N N . VAL A 1 89 ? 0.505 -5.360 -18.978 1.00 92.38 89 VAL A N 1
ATOM 680 C CA . VAL A 1 89 ? 0.286 -6.330 -17.902 1.00 92.38 89 VAL A CA 1
ATOM 681 C C . VAL A 1 89 ? -0.576 -7.491 -18.398 1.00 92.38 89 VAL A C 1
ATOM 683 O O . VAL A 1 89 ? -1.534 -7.304 -19.158 1.00 92.38 89 VAL A O 1
ATOM 686 N N . THR A 1 90 ? -0.271 -8.711 -17.964 1.00 95.62 90 THR A N 1
ATOM 687 C CA . THR A 1 90 ? -1.145 -9.858 -18.228 1.00 95.62 90 THR A CA 1
ATOM 688 C C . THR A 1 90 ? -2.385 -9.815 -17.331 1.00 95.62 90 THR A C 1
ATOM 690 O O . THR A 1 90 ? -2.389 -9.242 -16.242 1.00 95.62 90 THR A O 1
ATOM 693 N N . ARG A 1 91 ? -3.466 -10.488 -17.747 1.00 96.06 91 ARG A N 1
ATOM 694 C CA . ARG A 1 91 ? -4.675 -10.610 -16.909 1.00 96.06 91 ARG A CA 1
ATOM 695 C C . ARG A 1 91 ? -4.387 -11.275 -15.559 1.00 96.06 91 ARG A C 1
ATOM 697 O O . ARG A 1 91 ? -5.039 -10.938 -14.577 1.00 96.06 91 ARG A O 1
ATOM 704 N N . TYR A 1 92 ? -3.433 -12.206 -15.521 1.00 95.88 92 TYR A N 1
ATOM 705 C CA . TYR A 1 92 ? -3.051 -12.920 -14.303 1.00 95.88 92 TYR A CA 1
ATOM 706 C C . TYR A 1 92 ? -2.288 -12.020 -13.333 1.00 95.88 92 TYR A C 1
ATOM 708 O O . TYR A 1 92 ? -2.619 -11.997 -12.153 1.00 95.88 92 TYR A O 1
ATOM 716 N N . GLU A 1 93 ? -1.326 -11.240 -13.827 1.00 91.81 93 GLU A N 1
ATOM 717 C CA . GLU A 1 93 ? -0.591 -10.269 -13.008 1.00 91.81 93 GLU A CA 1
ATOM 718 C C . GLU A 1 93 ? -1.523 -9.187 -12.464 1.00 91.81 93 GLU A C 1
ATOM 720 O O . GLU A 1 93 ? -1.475 -8.874 -11.277 1.00 91.81 93 GLU A O 1
ATOM 725 N N . PHE A 1 94 ? -2.434 -8.676 -13.297 1.00 92.44 94 PHE A N 1
ATOM 726 C CA . PHE A 1 94 ? -3.429 -7.705 -12.853 1.00 92.44 94 PHE A CA 1
ATOM 727 C C . PHE A 1 94 ? -4.346 -8.275 -11.764 1.00 92.44 94 PHE A C 1
ATOM 729 O O . PHE A 1 94 ? -4.572 -7.621 -10.750 1.00 92.44 94 PHE A O 1
ATOM 736 N N . ALA A 1 95 ? -4.856 -9.499 -11.944 1.00 95.19 95 ALA A N 1
ATOM 737 C CA . ALA A 1 95 ? -5.717 -10.144 -10.955 1.00 95.19 95 ALA A CA 1
ATOM 738 C C . ALA A 1 95 ? -4.976 -10.418 -9.637 1.00 95.19 95 ALA A C 1
ATOM 740 O O . ALA A 1 95 ? -5.521 -10.155 -8.568 1.00 95.19 95 ALA A O 1
ATOM 741 N N . ALA A 1 96 ? -3.730 -10.897 -9.706 1.00 92.19 96 ALA A N 1
ATOM 742 C CA . ALA A 1 96 ? -2.898 -11.122 -8.529 1.00 92.19 96 ALA A CA 1
ATOM 743 C C . ALA A 1 96 ? -2.608 -9.810 -7.783 1.00 92.19 96 ALA A C 1
ATOM 745 O O . ALA A 1 96 ? -2.783 -9.745 -6.567 1.00 92.19 96 ALA A O 1
ATOM 746 N N . GLY A 1 97 ? -2.241 -8.751 -8.512 1.00 91.25 97 GLY A N 1
ATOM 747 C CA . GLY A 1 97 ? -2.011 -7.423 -7.943 1.00 91.25 97 GLY A CA 1
ATOM 748 C C . GLY A 1 97 ? -3.273 -6.825 -7.318 1.00 91.25 97 GLY A C 1
ATOM 749 O O . GLY A 1 97 ? -3.223 -6.303 -6.208 1.00 91.25 97 GLY A O 1
ATOM 750 N N . MET A 1 98 ? -4.426 -6.958 -7.981 1.00 92.06 98 MET A N 1
ATOM 751 C CA . MET A 1 98 ? -5.711 -6.504 -7.443 1.00 92.06 98 MET A CA 1
ATOM 752 C C . MET A 1 98 ? -6.103 -7.267 -6.175 1.00 92.06 98 MET A C 1
ATOM 754 O O . MET A 1 98 ? -6.562 -6.643 -5.223 1.00 92.06 98 MET A O 1
ATOM 758 N N . ASN A 1 99 ? -5.907 -8.587 -6.141 1.00 93.38 99 ASN A N 1
ATOM 759 C CA . ASN A 1 99 ? -6.198 -9.385 -4.953 1.00 93.38 99 ASN A CA 1
ATOM 760 C C . ASN A 1 99 ? -5.322 -8.960 -3.767 1.00 93.38 99 ASN A C 1
ATOM 762 O O . ASN A 1 99 ? -5.845 -8.654 -2.702 1.00 93.38 99 ASN A O 1
ATOM 766 N N . ALA A 1 100 ? -4.008 -8.844 -3.980 1.00 91.25 100 ALA A N 1
ATOM 767 C CA . ALA A 1 100 ? -3.081 -8.384 -2.946 1.00 91.25 100 ALA A CA 1
ATOM 768 C C . ALA A 1 100 ? -3.426 -6.972 -2.435 1.00 91.25 100 ALA A C 1
ATOM 770 O O . ALA A 1 100 ? -3.363 -6.702 -1.237 1.00 91.25 100 ALA A O 1
ATOM 771 N N . CYS A 1 101 ? -3.838 -6.078 -3.337 1.00 92.19 101 CYS A N 1
ATOM 772 C CA . CYS A 1 101 ? -4.284 -4.733 -2.991 1.00 92.19 101 CYS A CA 1
ATOM 773 C C . CYS A 1 101 ? -5.539 -4.747 -2.105 1.00 92.19 101 CYS A C 1
ATOM 775 O O . CYS A 1 101 ? -5.591 -4.052 -1.089 1.00 92.19 101 CYS A O 1
ATOM 777 N N . LEU A 1 102 ? -6.541 -5.556 -2.462 1.00 92.81 102 LEU A N 1
ATOM 778 C CA . LEU A 1 102 ? -7.768 -5.700 -1.677 1.00 92.81 102 LEU A CA 1
ATOM 779 C C . LEU A 1 102 ? -7.487 -6.268 -0.283 1.00 92.81 102 LEU A C 1
ATOM 781 O O . LEU A 1 102 ? -8.049 -5.766 0.692 1.00 92.81 102 LEU A O 1
ATOM 785 N N . ASP A 1 103 ? -6.586 -7.245 -0.180 1.00 92.06 103 ASP A N 1
ATOM 786 C CA . ASP A 1 103 ? -6.161 -7.813 1.100 1.00 92.06 103 ASP A CA 1
ATOM 787 C C . ASP A 1 103 ? -5.509 -6.738 1.983 1.00 92.06 103 ASP A C 1
ATOM 789 O O . ASP A 1 103 ? -5.910 -6.569 3.138 1.00 92.06 103 ASP A O 1
ATOM 793 N N . ALA A 1 104 ? -4.593 -5.938 1.425 1.00 90.69 104 ALA A N 1
ATOM 794 C CA . ALA A 1 104 ? -3.961 -4.826 2.135 1.00 90.69 104 ALA A CA 1
ATOM 795 C C . ALA A 1 104 ? -5.002 -3.816 2.649 1.00 90.69 104 ALA A C 1
ATOM 797 O O . ALA A 1 104 ? -5.037 -3.510 3.841 1.00 90.69 104 ALA A O 1
ATOM 798 N N . VAL A 1 105 ? -5.912 -3.356 1.780 1.00 90.31 105 VAL A N 1
ATOM 799 C CA . VAL A 1 105 ? -6.991 -2.419 2.147 1.00 90.31 105 VAL A CA 1
ATOM 800 C C . VAL A 1 105 ? -7.882 -2.992 3.249 1.00 90.31 105 VAL A C 1
ATOM 802 O O . VAL A 1 105 ? -8.257 -2.268 4.175 1.00 90.31 105 VAL A O 1
ATOM 805 N N . SER A 1 106 ? -8.205 -4.284 3.184 1.00 90.88 106 SER A N 1
ATOM 806 C CA . SER A 1 106 ? -9.004 -4.947 4.215 1.00 90.88 106 SER A CA 1
ATOM 807 C C . SER A 1 106 ? -8.305 -4.942 5.580 1.00 90.88 106 SER A C 1
ATOM 809 O O . SER A 1 106 ? -8.966 -4.691 6.589 1.00 90.88 106 SER A O 1
ATOM 811 N N . GLY A 1 107 ? -6.978 -5.112 5.604 1.00 90.00 107 GLY A N 1
ATOM 812 C CA . GLY A 1 107 ? -6.155 -5.006 6.809 1.00 90.00 107 GLY A CA 1
ATOM 813 C C . GLY A 1 107 ? -6.235 -3.617 7.443 1.00 90.00 107 GLY A C 1
ATOM 814 O O . GLY A 1 107 ? -6.590 -3.499 8.614 1.00 90.00 107 GLY A O 1
ATOM 815 N N . PHE A 1 108 ? -6.043 -2.550 6.657 1.00 88.25 108 PHE A N 1
ATOM 816 C CA . PHE A 1 108 ? -6.154 -1.173 7.168 1.00 88.25 108 PHE A CA 1
ATOM 817 C C . PHE A 1 108 ? -7.536 -0.863 7.744 1.00 88.25 108 PHE A C 1
ATOM 819 O O . PHE A 1 108 ? -7.660 -0.181 8.764 1.00 88.25 108 PHE A O 1
ATOM 826 N N . VAL A 1 109 ? -8.601 -1.338 7.093 1.00 90.44 109 VAL A N 1
ATOM 827 C CA . VAL A 1 109 ? -9.969 -1.129 7.583 1.00 90.44 109 VAL A CA 1
ATOM 828 C C . VAL A 1 109 ? -10.175 -1.837 8.921 1.00 90.44 109 VAL A C 1
ATOM 830 O O . VAL A 1 109 ? -10.765 -1.240 9.821 1.00 90.44 109 VAL A O 1
ATOM 833 N N . GLN A 1 110 ? -9.664 -3.059 9.076 1.00 89.81 110 GLN A N 1
ATOM 834 C CA . GLN A 1 110 ? -9.749 -3.811 10.329 1.00 89.81 110 GLN A CA 1
ATOM 835 C C . GLN A 1 110 ? -8.973 -3.129 11.458 1.00 89.81 110 GLN A C 1
ATOM 837 O O . GLN A 1 110 ? -9.520 -2.959 12.545 1.00 89.81 110 GLN A O 1
ATOM 842 N N . GLU A 1 111 ? -7.749 -2.662 11.201 1.00 87.81 111 GLU A N 1
ATOM 843 C CA . GLU A 1 111 ? -6.945 -1.925 12.186 1.00 87.81 111 GLU A CA 1
ATOM 844 C C . GLU A 1 111 ? -7.661 -0.660 12.669 1.00 87.81 111 GLU A C 1
ATOM 846 O O . GLU A 1 111 ? -7.775 -0.412 13.872 1.00 87.81 111 GLU A O 1
ATOM 851 N N . ARG A 1 112 ? -8.220 0.123 11.738 1.00 87.75 112 ARG A N 1
ATOM 852 C CA . ARG A 1 112 ? -8.989 1.325 12.084 1.00 87.75 112 ARG A CA 1
ATOM 853 C C . ARG A 1 112 ? -10.260 0.998 12.857 1.00 87.75 112 ARG A C 1
ATOM 855 O O . ARG A 1 112 ? -10.624 1.735 13.767 1.00 87.75 112 ARG A O 1
ATOM 862 N N . GLN A 1 113 ? -10.957 -0.073 12.489 1.00 91.06 113 GLN A N 1
ATOM 863 C CA . GLN A 1 113 ? -12.151 -0.512 13.208 1.00 91.06 113 GLN A CA 1
ATOM 864 C C . GLN A 1 113 ? -11.813 -0.952 14.632 1.00 91.06 113 GLN A C 1
ATOM 866 O O . GLN A 1 113 ? -12.513 -0.541 15.553 1.00 91.06 113 GLN A O 1
ATOM 871 N N . ALA A 1 114 ? -10.730 -1.707 14.822 1.00 88.81 114 ALA A N 1
ATOM 872 C CA . ALA A 1 114 ? -10.267 -2.130 16.139 1.00 88.81 114 ALA A CA 1
ATOM 873 C C . ALA A 1 114 ? -9.872 -0.933 17.019 1.00 88.81 114 ALA A C 1
ATOM 875 O O . ALA A 1 114 ? -10.268 -0.869 18.181 1.00 88.81 114 ALA A O 1
ATOM 876 N N . ALA A 1 115 ? -9.165 0.053 16.456 1.00 87.06 115 ALA A N 1
ATOM 877 C CA . ALA A 1 115 ? -8.822 1.285 17.165 1.00 87.06 115 ALA A CA 1
ATOM 878 C C . 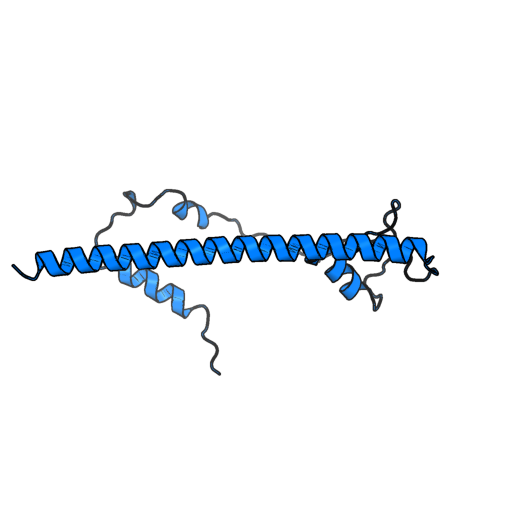ALA A 1 115 ? -10.073 2.075 17.591 1.00 87.06 115 ALA A C 1
ATOM 880 O O . ALA A 1 115 ? -10.177 2.483 18.746 1.00 87.06 115 ALA A O 1
ATOM 881 N N . ASN A 1 116 ? -11.051 2.228 16.691 1.00 90.44 116 ASN A N 1
ATOM 882 C CA . ASN A 1 116 ? -12.309 2.907 17.007 1.00 90.44 116 ASN A CA 1
ATOM 883 C C . ASN A 1 116 ? -13.112 2.157 18.081 1.00 90.44 116 ASN A C 1
ATOM 885 O O . ASN A 1 116 ? -13.728 2.789 18.931 1.00 90.44 116 ASN A O 1
ATOM 889 N N . GLN A 1 117 ? -13.136 0.821 18.039 1.00 90.94 117 GLN A N 1
ATOM 890 C CA . GLN A 1 117 ? -13.829 0.015 19.048 1.00 90.94 117 GLN A CA 1
ATOM 891 C C . GLN A 1 117 ? -13.190 0.186 20.427 1.00 90.94 117 GLN A C 1
ATOM 893 O O . GLN A 1 117 ? -13.902 0.480 21.380 1.00 90.94 117 GLN A O 1
ATOM 898 N N . ALA A 1 118 ? -11.859 0.117 20.516 1.00 92.06 118 ALA A N 1
ATOM 899 C CA . ALA A 1 118 ? -11.146 0.359 21.768 1.00 92.06 118 ALA A CA 1
ATOM 900 C C . ALA A 1 118 ? -11.411 1.770 22.325 1.00 92.06 118 ALA A C 1
ATOM 902 O O . ALA A 1 118 ? -11.573 1.947 23.530 1.00 92.06 118 ALA A O 1
ATOM 903 N N . GLU A 1 119 ? -11.497 2.778 21.456 1.00 92.88 119 GLU A N 1
ATOM 904 C CA . GLU A 1 119 ? -11.841 4.145 21.856 1.00 92.88 119 GLU A CA 1
ATOM 905 C C . GLU A 1 119 ? -13.286 4.258 22.372 1.00 92.88 119 GLU A C 1
ATOM 907 O O . GLU A 1 119 ? -13.534 4.918 23.383 1.00 92.88 119 GLU A O 1
ATOM 912 N N . VAL A 1 120 ? -14.241 3.585 21.722 1.00 93.00 120 VAL A N 1
ATOM 913 C CA . VAL A 1 120 ? -15.641 3.533 22.175 1.00 93.00 120 VAL A CA 1
ATOM 914 C C . VAL A 1 120 ? -15.758 2.833 23.530 1.00 93.00 120 VAL A C 1
ATOM 916 O O . VAL A 1 120 ? -16.496 3.311 24.391 1.00 93.00 120 VAL A O 1
ATOM 919 N N . ASP A 1 121 ? -15.011 1.754 23.751 1.00 95.62 121 ASP A N 1
ATOM 920 C CA . ASP A 1 121 ? -15.012 1.029 25.023 1.00 95.62 121 ASP A CA 1
ATOM 921 C C . ASP A 1 121 ? -14.474 1.902 26.166 1.00 95.62 121 ASP A C 1
ATOM 923 O O . ASP A 1 121 ? -15.108 2.007 27.219 1.00 95.62 121 ASP A O 1
ATOM 927 N N . LEU A 1 122 ? -13.369 2.622 25.932 1.00 93.25 122 LEU A N 1
ATOM 928 C CA . LEU A 1 122 ? -12.836 3.599 26.889 1.00 93.25 122 LEU A CA 1
ATOM 929 C C . LEU A 1 122 ? -13.836 4.725 27.187 1.00 93.25 122 LEU A C 1
ATOM 931 O O . LEU A 1 122 ? -13.945 5.183 28.327 1.00 93.25 122 LEU A O 1
ATOM 935 N N . LEU A 1 123 ? -14.586 5.184 26.182 1.00 93.00 123 LEU A N 1
ATOM 936 C CA . LEU A 1 123 ? -15.614 6.207 26.378 1.00 93.00 123 LEU A CA 1
ATOM 937 C C . LEU A 1 123 ? -16.749 5.694 27.275 1.00 93.00 123 LEU A C 1
ATOM 939 O O . LEU A 1 123 ? -17.219 6.423 28.152 1.00 93.00 123 LEU A O 1
ATOM 943 N N . ILE A 1 124 ? -17.178 4.447 27.076 1.00 94.06 124 ILE A N 1
ATOM 944 C CA . ILE A 1 124 ? -18.198 3.808 27.913 1.00 94.06 124 ILE A CA 1
ATOM 945 C C . ILE A 1 124 ? -17.707 3.722 29.360 1.00 94.06 124 ILE A C 1
ATOM 947 O O . ILE A 1 124 ? -18.444 4.096 30.275 1.00 94.06 124 ILE A O 1
ATOM 951 N N . GLU A 1 125 ? -16.462 3.298 29.563 1.00 95.38 125 GLU A N 1
ATOM 952 C CA . GLU A 1 125 ? -15.849 3.210 30.888 1.00 95.38 125 GLU A CA 1
ATOM 953 C C . GLU A 1 125 ? -15.775 4.583 31.572 1.00 95.38 125 GLU A C 1
ATOM 955 O O . GLU A 1 125 ? -16.197 4.738 32.721 1.00 95.38 125 GLU A O 1
ATOM 960 N N . SER A 1 126 ? -15.342 5.617 30.846 1.00 92.38 126 SER A N 1
ATOM 961 C CA . SER A 1 126 ? -15.275 6.982 31.374 1.00 92.38 126 SER A CA 1
ATOM 962 C C . SER A 1 126 ? -16.648 7.494 31.829 1.00 92.38 126 SER A C 1
ATOM 964 O O . SER A 1 126 ? -16.780 8.034 32.929 1.00 92.38 126 SER A O 1
ATOM 966 N N . MET A 1 127 ? -17.700 7.271 31.034 1.00 93.56 127 MET A N 1
ATOM 967 C CA . MET A 1 127 ? -19.071 7.668 31.382 1.00 93.56 127 MET A CA 1
ATOM 968 C C . MET A 1 127 ? -19.587 6.961 32.643 1.00 93.56 127 MET A C 1
ATOM 970 O O . MET A 1 127 ? -20.286 7.576 33.454 1.00 93.56 127 MET A O 1
ATOM 974 N N . GLN A 1 128 ? -19.227 5.691 32.832 1.00 93.81 128 GLN A N 1
ATOM 975 C CA . GLN A 1 128 ? -19.589 4.920 34.024 1.00 93.81 128 GLN A CA 1
ATOM 976 C C . GLN A 1 128 ? -18.853 5.421 35.274 1.00 93.81 128 GLN A C 1
ATOM 978 O O . GLN A 1 128 ? -19.459 5.541 36.346 1.00 93.81 128 GLN A O 1
ATOM 983 N N . GLN A 1 129 ? -17.572 5.780 35.144 1.00 92.12 129 GLN A N 1
ATOM 984 C CA . GLN A 1 129 ? -16.804 6.364 36.243 1.00 92.12 129 GLN A CA 1
ATOM 985 C C . GLN A 1 129 ? -17.406 7.702 36.687 1.00 92.12 129 GLN A C 1
ATOM 987 O O . GLN A 1 129 ? -17.641 7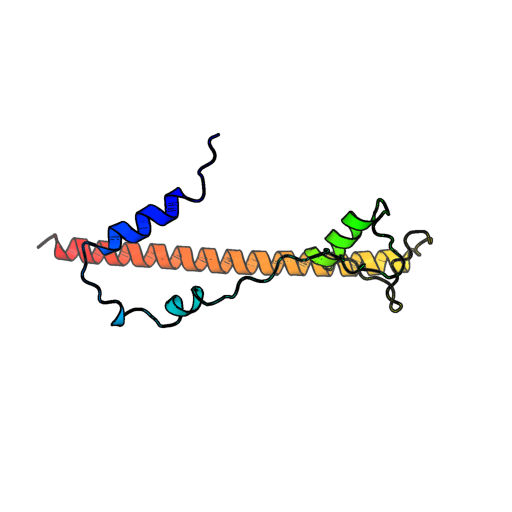.902 37.878 1.00 92.12 129 GLN A O 1
ATOM 992 N N . PHE A 1 130 ? -17.741 8.586 35.742 1.00 93.12 130 PHE A N 1
ATOM 993 C CA . PHE A 1 130 ? -18.377 9.865 36.065 1.00 93.12 130 PHE A CA 1
ATOM 994 C C . PHE A 1 130 ? -19.710 9.693 36.799 1.00 93.12 130 PHE A C 1
ATOM 996 O O . PHE A 1 130 ? -19.989 10.422 37.748 1.00 93.12 130 PHE A O 1
ATOM 1003 N N . GLN A 1 131 ? -20.531 8.718 36.404 1.00 87.44 131 GLN A N 1
ATOM 1004 C CA . GLN A 1 131 ? -21.790 8.433 37.101 1.00 87.44 131 GLN A CA 1
ATOM 1005 C C . GLN A 1 131 ? -21.565 7.957 38.539 1.00 87.44 131 GLN A C 1
ATOM 1007 O O . GLN A 1 131 ? -22.320 8.328 39.437 1.00 87.44 131 GLN A O 1
ATOM 1012 N N . THR A 1 132 ? -20.515 7.171 38.769 1.00 93.31 132 THR A N 1
ATOM 1013 C CA . THR A 1 132 ? -20.170 6.668 40.104 1.00 93.31 132 THR A CA 1
ATOM 1014 C C . THR A 1 132 ? -19.716 7.802 41.027 1.00 93.31 132 THR A C 1
ATOM 1016 O O . THR A 1 132 ? -20.227 7.920 42.139 1.00 93.31 132 THR A O 1
ATOM 1019 N N . GLU A 1 133 ? -18.845 8.687 40.535 1.00 88.25 133 GLU A N 1
ATOM 1020 C CA . GLU A 1 133 ? -18.362 9.877 41.256 1.00 88.25 133 GLU A CA 1
ATOM 1021 C C . GLU A 1 133 ? -19.509 10.818 41.658 1.00 88.25 133 GLU A C 1
ATOM 1023 O O . GLU A 1 133 ? -19.563 11.317 42.784 1.00 88.25 133 GLU A O 1
ATOM 1028 N N . LEU A 1 134 ? -20.476 11.039 40.760 1.00 85.88 134 LEU A N 1
ATOM 1029 C CA . LEU A 1 134 ? -21.629 11.895 41.055 1.00 85.88 134 LEU A CA 1
ATOM 1030 C C . LEU A 1 134 ? -22.538 11.303 42.138 1.00 85.88 134 LEU A C 1
ATOM 1032 O O . LEU A 1 134 ? -22.988 12.036 43.018 1.00 85.88 134 LEU A O 1
ATOM 1036 N N . ASN A 1 135 ? -22.776 9.992 42.110 1.00 88.12 135 ASN A N 1
ATOM 1037 C CA . ASN A 1 135 ? -23.578 9.319 43.135 1.00 88.12 135 ASN A CA 1
ATOM 1038 C C . ASN A 1 135 ? -22.907 9.381 44.515 1.00 88.12 135 ASN A C 1
ATOM 1040 O O . ASN A 1 135 ? -23.579 9.544 45.536 1.00 88.12 135 ASN A O 1
ATOM 1044 N N . GLU A 1 136 ? -21.577 9.285 44.560 1.00 91.75 136 GLU A N 1
ATOM 1045 C CA . GLU A 1 136 ? -20.827 9.464 45.800 1.00 91.75 136 GLU A CA 1
ATOM 1046 C C . GLU A 1 136 ? -20.955 10.902 46.325 1.00 91.75 136 GLU A C 1
ATOM 1048 O O . GLU A 1 136 ? -21.253 11.106 47.505 1.00 91.75 136 GLU A O 1
ATOM 1053 N N . LEU A 1 137 ? -20.786 11.901 45.453 1.00 83.81 137 LEU A N 1
ATOM 1054 C CA . LEU A 1 137 ? -20.909 13.318 45.804 1.00 83.81 137 LEU A CA 1
ATOM 1055 C C . LEU A 1 137 ? -22.302 13.668 46.343 1.00 83.81 137 LEU A C 1
ATOM 1057 O O . LEU A 1 137 ? -22.397 14.361 47.359 1.00 83.81 137 LEU A O 1
ATOM 1061 N N . ASP A 1 138 ? -23.367 13.150 45.730 1.00 87.75 138 ASP A N 1
ATOM 1062 C CA . ASP A 1 138 ? -24.747 13.346 46.194 1.00 87.75 138 ASP A CA 1
ATOM 1063 C C . ASP A 1 138 ? -24.950 12.788 47.615 1.00 87.75 138 ASP A C 1
ATOM 1065 O O . ASP A 1 138 ? -25.456 13.471 48.508 1.00 87.75 138 ASP A O 1
ATOM 1069 N N . SER A 1 139 ? -24.415 11.591 47.884 1.00 86.38 139 SER A N 1
ATOM 1070 C CA . SER A 1 139 ? -24.478 10.959 49.211 1.00 86.38 139 SER A CA 1
ATOM 1071 C C . SER A 1 139 ? -23.718 11.722 50.312 1.00 86.38 139 SER A C 1
ATOM 1073 O O . SER A 1 139 ? -24.009 11.559 51.506 1.00 86.38 139 SER A O 1
ATOM 1075 N N . ARG A 1 140 ? -22.730 12.541 49.919 1.00 82.19 140 ARG A N 1
ATOM 1076 C CA . ARG A 1 140 ? -21.907 13.367 50.814 1.00 82.19 140 ARG A CA 1
ATOM 1077 C C . ARG A 1 140 ? -22.516 14.742 51.074 1.00 82.19 140 ARG A C 1
ATOM 1079 O O . ARG A 1 140 ? -22.394 15.226 52.193 1.00 82.19 140 ARG A O 1
ATOM 1086 N N . VAL A 1 141 ? -23.133 15.368 50.069 1.00 82.38 141 VAL A N 1
ATOM 1087 C CA . VAL A 1 141 ? -23.760 16.700 50.184 1.00 82.38 141 VAL A CA 1
ATOM 1088 C C . VAL A 1 141 ? -25.166 16.619 50.790 1.00 82.38 141 VAL A C 1
ATOM 1090 O O . VAL A 1 141 ? -25.595 17.557 51.453 1.00 82.38 141 VAL A O 1
ATOM 1093 N N . GLY A 1 142 ? -25.871 15.496 50.626 1.00 68.81 142 GLY A N 1
ATOM 1094 C CA . GLY A 1 142 ? -27.190 15.250 51.223 1.00 68.81 142 GLY A CA 1
ATOM 1095 C C . GLY A 1 142 ? -27.197 14.958 52.734 1.00 68.81 142 GLY A C 1
ATOM 1096 O O . GLY A 1 142 ? -28.188 14.422 53.231 1.00 68.81 142 GLY A O 1
ATOM 1097 N N . ARG A 1 143 ? -26.113 15.262 53.460 1.00 50.84 143 ARG A N 1
ATOM 1098 C CA . ARG A 1 143 ? -25.984 15.107 54.919 1.00 50.84 143 ARG A CA 1
ATOM 1099 C C . ARG A 1 143 ? -25.708 16.430 55.616 1.00 50.84 143 ARG A C 1
ATOM 1101 O O . ARG A 1 143 ? -24.942 17.241 55.056 1.00 50.84 143 ARG A O 1
#

pLDDT: mean 75.89, std 19.67, range [40.03, 96.06]